Protein AF-A0A956HH80-F1 (afdb_monomer_lite)

Radius of gyration: 21.2 Å; chains: 1; bounding box: 31×68×41 Å

Foldseek 3Di:
DPCVVVVVVVVVVVCVVVVVVVVVVVVVCVQPPDPDDDDDDPQKDWDWDADPQWTFIWIDGDPDDIDTDHTDDHDPDPPD

Secondary structure (DSSP, 8-state):
---HHHHHHHHHHHHHHHHHHHHHHHHHHHHHS--------TT-EEEEEEETTEEEEEEE-TTS--EEEEEEPPPPP---

Structure (mmCIF, N/CA/C/O backbone):
data_AF-A0A956HH80-F1
#
_entry.id   AF-A0A956HH80-F1
#
loop_
_atom_site.group_PDB
_atom_site.id
_atom_site.type_symbol
_atom_site.label_atom_id
_atom_site.label_alt_id
_atom_site.label_comp_id
_atom_site.label_asym_id
_atom_site.label_entity_id
_atom_site.label_seq_id
_atom_site.pdbx_PDB_ins_code
_atom_site.Cartn_x
_atom_site.Cartn_y
_atom_site.Cartn_z
_atom_site.occupancy
_atom_site.B_iso_or_equiv
_atom_site.auth_seq_id
_atom_site.auth_comp_id
_atom_site.auth_asym_id
_atom_site.auth_atom_id
_atom_site.pdbx_PDB_model_num
ATOM 1 N N . MET A 1 1 ? 13.837 -48.290 -13.820 1.00 50.16 1 MET A N 1
ATOM 2 C CA . MET A 1 1 ? 14.153 -46.853 -13.992 1.00 50.16 1 MET A CA 1
ATOM 3 C C . MET A 1 1 ? 12.873 -46.049 -13.742 1.00 50.16 1 MET A C 1
ATOM 5 O O . MET A 1 1 ? 12.133 -45.807 -14.678 1.00 50.16 1 MET A O 1
ATOM 9 N N . MET A 1 2 ? 12.534 -45.734 -12.484 1.00 53.03 2 MET A N 1
ATOM 10 C CA . MET A 1 2 ? 11.284 -45.023 -12.112 1.00 53.03 2 MET A CA 1
ATOM 11 C C . MET A 1 2 ? 11.533 -43.865 -11.120 1.00 53.03 2 MET A C 1
ATOM 13 O O . MET A 1 2 ? 10.610 -43.366 -10.490 1.00 53.03 2 MET A O 1
ATOM 17 N N . THR A 1 3 ? 12.782 -43.415 -10.964 1.00 60.62 3 THR A N 1
ATOM 18 C CA . THR A 1 3 ? 13.173 -42.379 -9.987 1.00 60.62 3 THR A CA 1
ATOM 19 C C . THR A 1 3 ? 13.002 -40.941 -10.492 1.00 60.62 3 THR A C 1
ATOM 21 O O . THR A 1 3 ? 13.037 -40.009 -9.694 1.00 60.62 3 THR A O 1
ATOM 24 N N . GLY A 1 4 ? 12.773 -40.738 -11.796 1.00 62.72 4 GLY A N 1
ATOM 25 C CA . GLY A 1 4 ? 12.693 -39.399 -12.397 1.00 62.72 4 GLY A CA 1
ATOM 26 C C . GLY A 1 4 ? 11.480 -38.573 -11.953 1.00 62.72 4 GLY A C 1
ATOM 27 O O . GLY A 1 4 ? 11.600 -37.368 -11.759 1.00 62.72 4 GLY A O 1
ATOM 28 N N . GLY A 1 5 ? 10.325 -39.212 -11.728 1.00 71.94 5 GLY A N 1
ATOM 29 C CA . GLY A 1 5 ? 9.091 -38.507 -11.357 1.00 71.94 5 GLY A CA 1
ATOM 30 C C . GLY A 1 5 ? 9.106 -37.962 -9.927 1.00 71.94 5 GLY A C 1
ATOM 31 O O . GLY A 1 5 ? 8.688 -36.833 -9.688 1.00 71.94 5 GLY A O 1
ATOM 32 N N . ALA A 1 6 ? 9.649 -38.732 -8.979 1.00 76.31 6 ALA A N 1
ATOM 33 C CA . ALA A 1 6 ? 9.730 -38.320 -7.579 1.00 76.31 6 ALA A CA 1
ATOM 34 C C . ALA A 1 6 ? 10.700 -37.143 -7.386 1.00 76.31 6 ALA A C 1
ATOM 36 O O . ALA A 1 6 ? 10.377 -36.187 -6.684 1.00 76.31 6 ALA A O 1
ATOM 37 N N . ALA A 1 7 ? 11.853 -37.169 -8.064 1.00 80.38 7 ALA A N 1
ATOM 38 C CA . ALA A 1 7 ? 12.813 -36.067 -8.025 1.00 80.38 7 ALA A CA 1
ATOM 39 C C . ALA A 1 7 ? 12.222 -34.765 -8.595 1.00 80.38 7 ALA A C 1
ATOM 41 O O . ALA A 1 7 ? 12.458 -33.685 -8.055 1.00 80.38 7 ALA A O 1
ATOM 42 N N . TRP A 1 8 ? 11.408 -34.869 -9.648 1.00 83.31 8 TRP A N 1
ATOM 43 C CA . TRP A 1 8 ? 10.772 -33.714 -10.276 1.00 83.31 8 TRP A CA 1
ATOM 44 C C . TRP A 1 8 ? 9.700 -33.073 -9.385 1.00 83.31 8 TRP A C 1
ATOM 46 O O . TRP A 1 8 ? 9.681 -31.855 -9.227 1.00 83.31 8 TRP A O 1
ATOM 56 N N . LEU A 1 9 ? 8.869 -33.881 -8.717 1.00 86.56 9 LEU A N 1
ATOM 57 C CA . LEU A 1 9 ? 7.863 -33.377 -7.775 1.00 86.56 9 LEU A CA 1
ATOM 58 C C . LEU A 1 9 ? 8.496 -32.677 -6.567 1.00 86.56 9 LEU A C 1
ATOM 60 O O . LEU A 1 9 ? 8.013 -31.627 -6.144 1.00 86.56 9 LEU A O 1
ATOM 64 N N . VAL A 1 10 ? 9.603 -33.215 -6.045 1.00 88.06 10 VAL A N 1
ATOM 65 C CA . VAL A 1 10 ? 10.351 -32.584 -4.946 1.00 88.06 10 VAL A CA 1
ATOM 66 C C . VAL A 1 10 ? 10.965 -31.257 -5.397 1.00 88.06 10 VAL A C 1
ATOM 68 O O . VAL A 1 10 ? 10.859 -30.265 -4.677 1.00 88.06 10 VAL A O 1
ATOM 71 N N . ALA A 1 11 ? 11.542 -31.200 -6.601 1.00 87.44 11 ALA A N 1
ATOM 72 C CA . ALA A 1 11 ? 12.092 -29.965 -7.157 1.00 87.44 11 ALA A CA 1
ATOM 73 C C . ALA A 1 11 ? 11.010 -28.891 -7.374 1.00 87.44 11 ALA A C 1
ATOM 75 O O . ALA A 1 11 ? 11.204 -27.733 -7.000 1.00 87.44 11 ALA A O 1
ATOM 76 N N . CYS A 1 12 ? 9.847 -29.271 -7.913 1.00 90.69 12 CYS A N 1
ATOM 77 C CA . CYS A 1 12 ? 8.710 -28.364 -8.073 1.00 90.69 12 CYS A CA 1
ATOM 78 C C . CYS A 1 12 ? 8.172 -27.873 -6.724 1.00 90.69 12 CYS A C 1
ATOM 80 O O . CYS A 1 12 ? 7.929 -26.678 -6.564 1.00 90.69 12 CYS A O 1
ATOM 82 N N . GLY A 1 13 ? 8.032 -28.765 -5.739 1.00 89.12 13 GLY A N 1
ATOM 83 C CA . GLY A 1 13 ? 7.610 -28.397 -4.387 1.00 89.12 13 GLY A CA 1
ATOM 84 C C . GLY A 1 13 ? 8.572 -27.402 -3.739 1.00 89.12 13 GLY A C 1
ATOM 85 O O . GLY A 1 13 ? 8.138 -26.378 -3.211 1.00 89.12 13 GLY A O 1
ATOM 86 N N . LEU A 1 14 ? 9.880 -27.647 -3.852 1.00 91.88 14 LEU A N 1
ATOM 87 C CA . LEU A 1 14 ? 10.907 -26.751 -3.324 1.00 91.88 14 LEU A CA 1
ATOM 88 C C . LEU A 1 14 ? 10.845 -25.367 -3.984 1.00 91.88 14 LEU A C 1
ATOM 90 O O . LEU A 1 14 ? 10.878 -24.360 -3.280 1.00 91.88 14 LEU A O 1
ATOM 94 N N . LEU A 1 15 ? 10.703 -25.307 -5.313 1.00 90.50 15 LEU A N 1
ATOM 95 C CA . LEU A 1 15 ? 10.585 -24.047 -6.054 1.00 90.50 15 LEU A CA 1
ATOM 96 C C . LEU A 1 15 ? 9.336 -23.252 -5.665 1.00 90.50 15 LEU A C 1
ATOM 98 O O . LEU A 1 15 ? 9.413 -22.031 -5.544 1.00 90.50 15 LEU A O 1
ATOM 102 N N . LEU A 1 16 ? 8.206 -23.922 -5.429 1.00 91.94 16 LEU A N 1
ATOM 103 C CA . LEU A 1 16 ? 6.979 -23.262 -4.981 1.00 91.94 16 LEU A CA 1
ATOM 104 C C . LEU A 1 16 ? 7.133 -22.677 -3.575 1.00 91.94 16 LEU A C 1
ATOM 106 O O . LEU A 1 16 ? 6.735 -21.537 -3.345 1.00 91.94 16 LEU A O 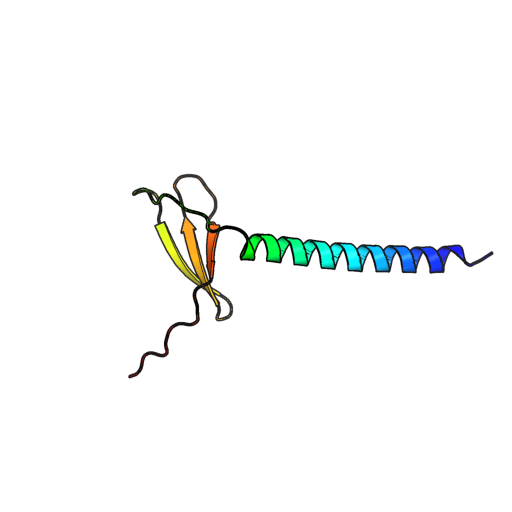1
ATOM 110 N N . VAL A 1 17 ? 7.751 -23.418 -2.651 1.00 89.81 17 VAL A N 1
ATOM 111 C CA . VAL A 1 17 ? 8.013 -22.929 -1.289 1.00 89.81 17 VAL A CA 1
ATOM 112 C C . VAL A 1 17 ? 8.986 -21.750 -1.314 1.00 89.81 17 VAL A C 1
ATOM 114 O O . VAL A 1 17 ? 8.732 -20.739 -0.656 1.00 89.81 17 VAL A O 1
ATOM 117 N N . LEU A 1 18 ? 10.060 -21.837 -2.108 1.00 89.00 18 LEU A N 1
ATOM 118 C CA . LEU A 1 18 ? 11.031 -20.750 -2.249 1.00 89.00 18 LEU A CA 1
ATOM 119 C C . LEU A 1 18 ? 10.397 -19.513 -2.889 1.00 89.00 18 LEU A C 1
ATOM 121 O O . LEU A 1 18 ? 10.572 -18.407 -2.385 1.00 89.00 18 LEU A O 1
ATOM 125 N N . GLY A 1 19 ? 9.636 -19.703 -3.968 1.00 87.88 19 GLY A N 1
ATOM 126 C CA . GLY A 1 19 ? 8.928 -18.632 -4.661 1.00 87.88 19 GLY A CA 1
ATOM 127 C C . GLY A 1 19 ? 7.932 -17.935 -3.742 1.00 87.88 19 GLY A C 1
ATOM 128 O O . GLY A 1 19 ? 7.954 -16.712 -3.634 1.00 87.88 19 GLY A O 1
ATOM 129 N N . LEU A 1 20 ? 7.126 -18.701 -3.001 1.00 86.75 20 LEU A N 1
ATOM 130 C CA . LEU A 1 20 ? 6.148 -18.153 -2.063 1.00 86.75 20 LEU A CA 1
ATOM 131 C C . LEU A 1 20 ? 6.823 -17.414 -0.900 1.00 86.75 20 LEU A C 1
ATOM 133 O O . LEU A 1 20 ? 6.399 -16.312 -0.544 1.00 86.75 20 LEU A O 1
ATOM 137 N N . GLY A 1 21 ? 7.887 -17.988 -0.332 1.00 83.06 21 GLY A N 1
ATOM 138 C CA . GLY A 1 21 ? 8.678 -17.352 0.721 1.00 83.06 21 GLY A CA 1
ATOM 139 C C . GLY A 1 21 ? 9.301 -16.039 0.252 1.00 83.06 21 GLY A C 1
ATOM 140 O O . GLY A 1 21 ? 9.193 -15.024 0.943 1.00 83.06 21 GLY A O 1
ATOM 141 N N . LEU A 1 22 ? 9.864 -16.029 -0.957 1.00 84.25 22 LEU A N 1
ATOM 142 C CA . LEU A 1 22 ? 10.485 -14.852 -1.553 1.00 84.25 22 LEU A CA 1
ATOM 143 C C . LEU A 1 22 ? 9.445 -13.772 -1.882 1.00 84.25 22 LEU A C 1
ATOM 145 O O . LEU A 1 22 ? 9.636 -12.617 -1.511 1.00 84.25 22 LEU A O 1
ATOM 149 N N . SER A 1 23 ? 8.302 -14.125 -2.478 1.00 77.25 23 SER A N 1
ATOM 150 C CA . SER A 1 23 ? 7.211 -13.172 -2.734 1.00 77.25 23 SER A CA 1
ATOM 151 C C . SER A 1 23 ? 6.695 -12.529 -1.448 1.00 77.25 23 SER A C 1
ATOM 153 O O . SER A 1 23 ? 6.450 -11.322 -1.407 1.00 77.25 23 SER A O 1
ATOM 155 N N . ARG A 1 24 ? 6.568 -13.313 -0.373 1.00 76.62 24 ARG A N 1
ATOM 156 C CA . ARG A 1 24 ? 6.100 -12.816 0.925 1.00 76.62 24 ARG A CA 1
ATOM 157 C C . ARG A 1 24 ? 7.148 -11.932 1.607 1.00 76.62 24 ARG A C 1
ATOM 159 O O . ARG A 1 24 ? 6.785 -10.916 2.199 1.00 76.62 24 ARG A O 1
ATOM 166 N N . ALA A 1 25 ? 8.429 -12.277 1.478 1.00 74.56 25 ALA A N 1
ATOM 167 C CA . ALA A 1 25 ? 9.541 -11.464 1.959 1.00 74.56 25 ALA A CA 1
ATOM 168 C C . ALA A 1 25 ? 9.643 -10.130 1.202 1.00 74.56 25 ALA A C 1
ATOM 170 O O . ALA A 1 25 ? 9.788 -9.091 1.839 1.00 74.56 25 ALA A O 1
ATOM 171 N N . LEU A 1 26 ? 9.475 -10.122 -0.126 1.00 72.38 26 LEU A N 1
ATOM 172 C CA . LEU A 1 26 ? 9.442 -8.885 -0.916 1.00 72.38 26 LEU A CA 1
ATOM 173 C C . LEU A 1 26 ? 8.229 -8.013 -0.572 1.00 72.38 26 LEU A C 1
ATOM 175 O O . LEU A 1 26 ? 8.360 -6.793 -0.472 1.00 72.38 26 LEU A O 1
ATOM 179 N N . ALA A 1 27 ? 7.056 -8.617 -0.361 1.00 67.12 27 ALA A N 1
ATOM 180 C CA . ALA A 1 27 ? 5.863 -7.883 0.057 1.00 67.12 27 ALA A CA 1
ATOM 181 C C . ALA A 1 27 ? 6.056 -7.213 1.429 1.00 67.12 27 ALA A C 1
ATOM 183 O O . ALA A 1 27 ? 5.664 -6.060 1.607 1.00 67.12 27 ALA A O 1
ATOM 184 N N . ARG A 1 28 ? 6.716 -7.897 2.376 1.00 60.66 28 ARG A N 1
ATOM 185 C CA . ARG A 1 28 ? 7.076 -7.321 3.683 1.00 60.66 28 ARG A CA 1
ATOM 186 C C . ARG A 1 28 ? 8.173 -6.265 3.588 1.00 60.66 28 ARG A C 1
ATOM 188 O O . ARG A 1 28 ? 8.010 -5.192 4.155 1.00 60.66 28 ARG A O 1
ATOM 195 N N . ALA A 1 29 ? 9.220 -6.496 2.801 1.00 58.44 29 ALA A N 1
ATOM 196 C CA . ALA A 1 29 ? 10.286 -5.517 2.589 1.00 58.44 29 ALA A CA 1
ATOM 197 C C . ALA A 1 29 ? 9.759 -4.213 1.960 1.00 58.44 29 ALA A C 1
ATOM 199 O O . ALA A 1 29 ? 10.209 -3.122 2.311 1.00 58.44 29 ALA A O 1
ATOM 200 N N . ARG A 1 30 ? 8.743 -4.303 1.089 1.00 57.59 30 ARG A N 1
ATOM 201 C CA . ARG A 1 30 ? 8.035 -3.132 0.549 1.00 57.59 30 ARG A CA 1
ATOM 202 C C . ARG A 1 30 ? 7.227 -2.377 1.614 1.00 57.59 30 ARG A C 1
ATOM 204 O O . ARG A 1 30 ? 6.991 -1.185 1.443 1.00 57.59 30 ARG A O 1
ATOM 211 N N . SER A 1 31 ? 6.826 -3.054 2.688 1.00 55.03 31 SER A N 1
ATOM 212 C CA . SER A 1 31 ? 6.088 -2.478 3.816 1.00 55.03 31 SER A CA 1
ATOM 213 C C . SER A 1 31 ? 6.998 -1.885 4.900 1.00 55.03 31 SER A C 1
ATOM 215 O O . SER A 1 31 ? 6.602 -0.921 5.543 1.00 55.03 31 SER A O 1
ATOM 217 N N . GLU A 1 32 ? 8.200 -2.431 5.113 1.00 52.19 32 GLU A N 1
ATOM 218 C CA . GLU A 1 32 ? 9.083 -2.042 6.233 1.00 52.19 32 GLU A CA 1
ATOM 219 C C . GLU A 1 32 ? 10.175 -1.017 5.862 1.00 52.19 32 GLU A C 1
ATOM 221 O O . GLU A 1 32 ? 10.765 -0.399 6.744 1.00 52.19 32 GLU A O 1
ATOM 226 N N . GLY A 1 33 ? 10.466 -0.804 4.574 1.00 48.06 33 GLY A N 1
ATOM 227 C CA . GLY A 1 33 ? 11.762 -0.242 4.168 1.00 48.06 33 GLY A CA 1
ATOM 228 C C . GLY A 1 33 ? 11.852 1.229 3.752 1.00 48.06 33 GLY A C 1
ATOM 229 O O . GLY A 1 33 ? 12.944 1.660 3.390 1.00 48.06 33 GLY A O 1
ATOM 230 N N . SER A 1 34 ? 10.784 2.030 3.736 1.00 51.78 34 SER A N 1
ATOM 231 C CA . SER A 1 34 ? 10.916 3.406 3.231 1.00 51.78 34 SER A CA 1
ATOM 232 C C . SER A 1 34 ? 10.156 4.408 4.077 1.00 51.78 34 SER A C 1
ATOM 234 O O . SER A 1 34 ? 8.940 4.545 3.975 1.00 51.78 34 SER A O 1
ATOM 236 N N . ARG A 1 35 ? 10.907 5.189 4.861 1.00 54.47 35 ARG A N 1
ATOM 237 C CA . ARG A 1 35 ? 10.483 6.521 5.301 1.00 54.47 35 ARG A CA 1
ATOM 238 C C . ARG A 1 35 ? 10.329 7.391 4.049 1.00 54.47 35 ARG A C 1
ATOM 240 O O . ARG A 1 35 ? 11.219 8.156 3.688 1.00 54.47 35 ARG A O 1
ATOM 247 N N . ARG A 1 36 ? 9.225 7.200 3.329 1.00 59.75 36 ARG A N 1
ATOM 248 C CA . ARG A 1 36 ? 8.939 7.877 2.070 1.00 59.75 36 ARG A CA 1
ATOM 249 C C . ARG A 1 36 ? 8.409 9.265 2.394 1.00 59.75 36 ARG A C 1
ATOM 251 O O . ARG A 1 36 ? 7.267 9.419 2.815 1.00 59.75 36 ARG A O 1
ATOM 258 N N . ILE A 1 37 ? 9.251 10.276 2.214 1.00 63.84 37 ILE A N 1
ATOM 259 C CA . ILE A 1 37 ? 8.825 11.673 2.297 1.00 63.84 37 ILE A CA 1
ATOM 260 C C . ILE A 1 37 ? 7.993 11.957 1.042 1.00 63.84 37 ILE A C 1
ATOM 262 O O . ILE A 1 37 ? 8.522 11.978 -0.068 1.00 63.84 37 ILE A O 1
ATOM 266 N N . VAL A 1 38 ? 6.681 12.118 1.211 1.00 64.25 38 VAL A N 1
ATOM 267 C CA . VAL A 1 38 ? 5.764 12.509 0.134 1.00 64.25 38 VAL A CA 1
ATOM 268 C C . VAL A 1 38 ? 5.489 14.001 0.276 1.00 64.25 38 VAL A C 1
ATOM 270 O O . VAL A 1 38 ? 4.898 14.431 1.263 1.00 64.25 38 VAL A O 1
ATOM 273 N N . ALA A 1 39 ? 5.936 14.794 -0.698 1.00 64.31 39 ALA A N 1
ATOM 274 C CA . ALA A 1 39 ? 5.618 16.215 -0.755 1.00 64.31 39 ALA A CA 1
ATOM 275 C C . ALA A 1 39 ? 4.139 16.382 -1.131 1.00 64.31 39 ALA A C 1
ATOM 277 O O . ALA A 1 39 ? 3.750 16.160 -2.278 1.00 64.31 39 ALA A O 1
ATOM 278 N N . LEU A 1 40 ? 3.308 16.737 -0.151 1.00 68.12 40 LEU A N 1
ATOM 279 C CA . LEU A 1 40 ? 1.895 17.020 -0.373 1.00 68.12 40 LEU A CA 1
ATOM 280 C C . LEU A 1 40 ? 1.771 1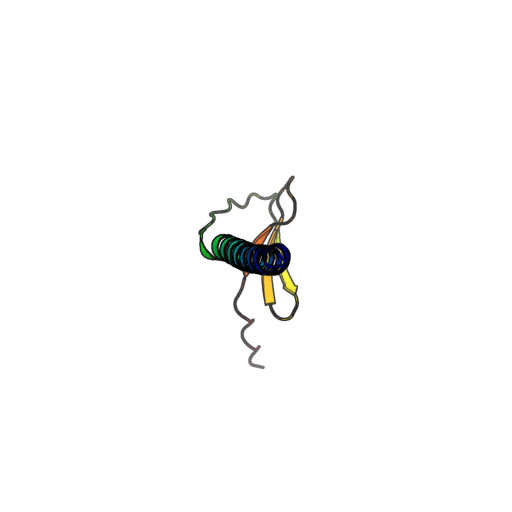8.401 -1.014 1.00 68.12 40 LEU A C 1
ATOM 282 O O 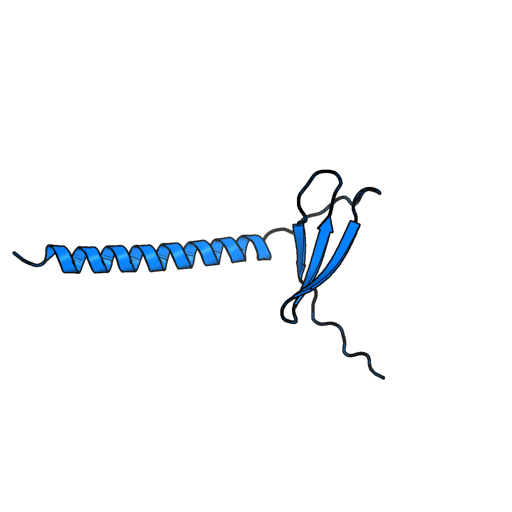. LEU A 1 40 ? 2.111 19.413 -0.407 1.00 68.12 40 LEU A O 1
ATOM 286 N N . THR A 1 41 ? 1.299 18.439 -2.255 1.00 71.50 41 THR A N 1
ATOM 287 C CA . THR A 1 41 ? 0.859 19.688 -2.893 1.00 71.50 41 THR A CA 1
ATOM 288 C C . THR A 1 41 ? -0.647 19.861 -2.694 1.00 71.50 41 THR A C 1
ATOM 290 O O . THR A 1 41 ? -1.325 18.912 -2.306 1.00 71.50 41 THR A O 1
ATOM 293 N N . GLY A 1 42 ? -1.211 21.028 -3.025 1.00 72.44 42 GLY A N 1
ATOM 294 C CA . GLY A 1 42 ? -2.668 21.254 -2.966 1.00 72.44 42 GLY A CA 1
ATOM 295 C C . GLY A 1 42 ? -3.508 20.318 -3.853 1.00 72.44 42 GLY A C 1
ATOM 296 O O . GLY A 1 42 ? -4.727 20.287 -3.734 1.00 72.44 42 GLY A O 1
ATOM 297 N N . HIS A 1 43 ? -2.865 19.532 -4.721 1.00 73.25 43 HIS A N 1
ATOM 298 C CA . HIS A 1 43 ? -3.498 18.505 -5.550 1.00 73.25 43 HIS A CA 1
ATOM 299 C C . HIS A 1 43 ? -3.380 17.084 -4.974 1.00 73.25 43 HIS A C 1
ATOM 301 O O . HIS A 1 43 ? -3.796 16.129 -5.627 1.00 73.25 43 HIS A O 1
ATOM 307 N N . HIS A 1 44 ? -2.790 16.924 -3.786 1.00 75.38 44 HIS A N 1
ATOM 308 C CA . HIS A 1 44 ? -2.727 15.648 -3.083 1.00 75.38 44 HIS A CA 1
ATOM 309 C C . HIS A 1 44 ? -3.801 15.596 -1.998 1.00 75.38 44 HIS A C 1
ATOM 311 O O . HIS A 1 44 ? -3.952 16.529 -1.214 1.00 75.38 44 HIS A O 1
ATOM 317 N N . GLN A 1 45 ? -4.523 14.483 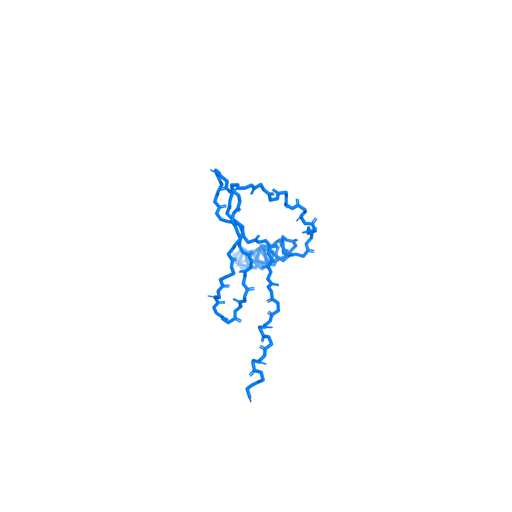-1.933 1.00 80.81 45 GLN A N 1
ATOM 318 C CA . GLN A 1 45 ? -5.471 14.190 -0.864 1.00 80.81 45 GLN A CA 1
ATOM 319 C C . GLN A 1 45 ? -4.987 12.981 -0.070 1.00 80.81 45 GLN A C 1
ATOM 321 O O . GLN A 1 45 ? -4.380 12.053 -0.614 1.00 80.81 45 GLN A O 1
ATOM 326 N N . LEU A 1 46 ? -5.255 13.017 1.230 1.00 85.81 46 LEU A N 1
ATOM 327 C CA . LEU A 1 46 ? -4.995 11.927 2.153 1.00 85.81 46 LEU A CA 1
ATOM 328 C C . LEU A 1 46 ? -6.328 11.364 2.625 1.00 85.81 46 LEU A C 1
ATOM 330 O O . LEU A 1 46 ? -7.194 12.113 3.072 1.00 85.81 46 LEU A O 1
ATOM 334 N N . HIS A 1 47 ? -6.456 10.047 2.553 1.00 83.81 47 HIS A N 1
ATOM 335 C CA . HIS A 1 47 ? -7.638 9.310 2.975 1.00 83.81 47 HIS A CA 1
ATOM 336 C C . HIS A 1 47 ? -7.243 8.309 4.049 1.00 83.81 47 HIS A C 1
ATOM 338 O O . HIS A 1 47 ? -6.242 7.608 3.903 1.00 83.81 47 HIS A O 1
ATOM 344 N N . VAL A 1 48 ? -8.028 8.225 5.119 1.00 87.94 48 VAL A N 1
ATOM 345 C CA . VAL A 1 48 ? -7.931 7.127 6.084 1.00 87.94 48 VAL A CA 1
ATOM 346 C C . VAL A 1 48 ? -9.059 6.158 5.772 1.00 87.94 48 VAL A C 1
ATOM 348 O O . VAL A 1 48 ? -10.224 6.531 5.868 1.00 87.94 48 VAL A O 1
ATOM 351 N N . VAL A 1 49 ? -8.717 4.936 5.371 1.00 88.94 49 VAL A N 1
ATOM 352 C CA . VAL A 1 49 ? -9.691 3.885 5.051 1.00 88.94 49 VAL A CA 1
ATOM 353 C C . VAL A 1 49 ? -9.542 2.719 6.012 1.00 88.94 49 VAL A C 1
ATOM 355 O O . VAL A 1 49 ? -8.435 2.402 6.445 1.00 88.94 49 VAL A O 1
ATOM 358 N N . GLU A 1 50 ? -10.656 2.080 6.345 1.00 88.69 50 GLU A N 1
ATOM 359 C CA . GLU A 1 50 ? -10.670 0.894 7.192 1.00 88.69 50 GLU A CA 1
ATOM 360 C C . GLU A 1 50 ? -11.008 -0.340 6.358 1.00 88.69 50 GLU A C 1
ATOM 362 O O . GLU A 1 50 ? -12.000 -0.359 5.629 1.00 88.69 50 GLU A O 1
ATOM 367 N N . VAL A 1 51 ? -10.153 -1.359 6.434 1.00 86.12 51 VAL A N 1
ATOM 368 C CA . VAL A 1 51 ? -10.300 -2.613 5.688 1.00 86.12 51 VAL A CA 1
ATOM 369 C C . VAL A 1 51 ? -9.935 -3.757 6.619 1.00 86.12 51 VAL A C 1
ATOM 371 O O . VAL A 1 51 ? -8.823 -3.787 7.137 1.00 86.12 51 VAL A O 1
ATOM 374 N N . GLU A 1 52 ? -10.862 -4.691 6.847 1.00 87.06 52 GLU A N 1
ATOM 375 C CA . GLU A 1 52 ? -10.633 -5.866 7.709 1.00 87.06 52 GLU A CA 1
ATOM 376 C C . GLU A 1 52 ? -10.114 -5.497 9.119 1.00 87.06 52 GLU A C 1
ATOM 378 O O . GLU A 1 52 ? -9.245 -6.166 9.674 1.00 87.06 52 GLU A O 1
ATOM 383 N N . GLY A 1 53 ? -10.608 -4.391 9.691 1.00 83.75 53 GLY A N 1
ATOM 384 C CA . GLY A 1 53 ? -10.177 -3.886 11.003 1.00 83.75 53 GLY A CA 1
ATOM 385 C C . GLY A 1 53 ? -8.791 -3.225 11.014 1.00 83.75 53 GLY A C 1
ATOM 386 O O . GLY A 1 53 ? -8.257 -2.918 12.080 1.00 83.75 53 GLY A O 1
ATOM 387 N N . ARG A 1 54 ? -8.187 -3.001 9.842 1.00 84.75 54 ARG A N 1
ATOM 388 C CA . ARG A 1 54 ? -6.903 -2.306 9.672 1.00 84.75 54 ARG A CA 1
ATOM 389 C C . ARG A 1 54 ? -7.148 -0.895 9.163 1.00 84.75 54 ARG A C 1
ATOM 391 O O . ARG A 1 54 ? -7.920 -0.697 8.225 1.00 84.75 54 ARG A O 1
ATOM 398 N N . ARG A 1 55 ? -6.462 0.087 9.748 1.00 87.00 55 ARG A N 1
ATOM 399 C CA . ARG A 1 55 ? -6.584 1.503 9.373 1.00 87.00 55 ARG A CA 1
ATOM 400 C C . ARG A 1 55 ? -5.442 1.889 8.447 1.00 87.00 55 ARG A C 1
ATOM 402 O O . ARG A 1 55 ? -4.277 1.788 8.811 1.00 87.00 55 ARG A O 1
ATOM 409 N N . LEU A 1 56 ? -5.764 2.346 7.249 1.00 88.62 56 LEU A N 1
ATOM 410 C CA . LEU A 1 56 ? -4.807 2.580 6.176 1.00 88.62 56 LEU A CA 1
ATOM 411 C C . LEU A 1 56 ? -4.814 4.057 5.778 1.00 88.62 56 LEU A C 1
ATOM 413 O O . LEU A 1 56 ? -5.862 4.608 5.458 1.00 88.62 56 LEU A O 1
ATOM 417 N N . LEU A 1 57 ? -3.642 4.688 5.757 1.00 86.88 57 LEU A N 1
ATOM 418 C CA . LEU A 1 57 ? -3.427 6.015 5.191 1.00 86.88 57 LEU A CA 1
ATOM 419 C C . LEU A 1 57 ? -3.099 5.869 3.708 1.00 86.88 57 LEU A C 1
ATOM 421 O O . LEU A 1 57 ? -2.025 5.384 3.342 1.00 86.88 57 LEU A O 1
ATOM 425 N N . VAL A 1 58 ? -4.008 6.313 2.856 1.00 86.75 58 VAL A N 1
ATOM 426 C CA . VAL A 1 58 ? -3.881 6.269 1.402 1.00 86.75 58 VAL A CA 1
ATOM 427 C C . VAL A 1 58 ? -3.668 7.681 0.877 1.00 86.75 58 VAL A C 1
ATOM 429 O O . VAL A 1 58 ? -4.409 8.604 1.204 1.00 86.75 58 VAL A O 1
ATOM 432 N N . GLY A 1 59 ? -2.645 7.850 0.047 1.00 85.69 59 GLY A N 1
ATOM 433 C CA . GLY A 1 59 ? -2.400 9.078 -0.693 1.00 85.69 59 GLY A CA 1
ATOM 434 C C . GLY A 1 59 ? -2.953 8.975 -2.104 1.00 85.69 59 GLY A C 1
ATOM 435 O O . GLY A 1 59 ? -2.687 8.000 -2.813 1.00 85.69 59 GLY A O 1
ATOM 436 N N . THR A 1 60 ? -3.667 10.008 -2.530 1.00 80.50 60 THR A N 1
ATOM 437 C CA . THR A 1 60 ? -4.102 10.197 -3.917 1.00 80.50 60 THR A CA 1
ATOM 438 C C . THR A 1 60 ? -3.514 11.504 -4.438 1.00 80.50 60 THR A C 1
ATOM 440 O O . THR A 1 60 ? -3.722 12.553 -3.833 1.00 80.50 60 THR A O 1
ATOM 443 N N . GLY A 1 61 ? -2.746 11.439 -5.525 1.00 73.50 61 GLY A N 1
ATOM 444 C CA . GLY A 1 61 ? -2.101 12.590 -6.168 1.00 73.50 61 GLY A CA 1
ATOM 445 C C . GLY A 1 61 ? -2.575 12.785 -7.614 1.00 73.50 61 GLY A C 1
ATOM 446 O O . GLY A 1 61 ? -3.327 11.956 -8.125 1.00 73.50 61 GLY A O 1
ATOM 447 N N . PRO A 1 62 ? -2.122 13.848 -8.302 1.00 63.06 62 PRO A N 1
ATOM 448 C CA . PRO A 1 62 ? -2.828 14.421 -9.454 1.00 63.06 62 PRO A CA 1
ATOM 449 C C . PRO A 1 62 ? -2.907 13.554 -10.723 1.00 63.06 62 PRO A C 1
ATOM 451 O O . PRO A 1 62 ? -3.698 13.871 -11.602 1.00 63.06 62 PRO A O 1
ATOM 454 N N . ALA A 1 63 ? -2.112 12.489 -10.857 1.00 63.06 63 ALA A N 1
ATOM 455 C CA . ALA A 1 63 ? -2.091 11.667 -12.076 1.00 63.06 63 ALA A CA 1
ATOM 456 C C . ALA A 1 63 ? -1.771 10.179 -11.833 1.00 63.06 63 ALA A C 1
ATOM 458 O O . ALA A 1 63 ? -1.481 9.446 -12.777 1.00 63.06 63 ALA A O 1
ATOM 459 N N . GLY A 1 64 ? -1.764 9.731 -10.574 1.00 67.94 64 GLY A N 1
ATOM 460 C CA . GLY A 1 64 ? -1.328 8.384 -10.203 1.00 67.94 64 GLY A CA 1
ATOM 461 C C . GLY A 1 64 ? -2.430 7.568 -9.530 1.00 67.94 64 GLY A C 1
ATOM 462 O O . GLY A 1 64 ? -3.338 8.150 -8.933 1.00 67.94 64 GLY A O 1
ATOM 463 N N . PRO A 1 65 ? -2.351 6.227 -9.581 1.00 77.38 65 PRO A N 1
ATOM 464 C CA . PRO A 1 65 ? -3.254 5.379 -8.815 1.00 77.38 65 PRO A CA 1
ATOM 465 C C . PRO A 1 65 ? -3.098 5.641 -7.304 1.00 77.38 65 PRO A C 1
ATOM 467 O O . PRO A 1 65 ? -2.007 6.023 -6.861 1.00 77.38 65 PRO A O 1
ATOM 470 N N . PRO A 1 66 ? -4.152 5.407 -6.499 1.00 80.38 66 PRO A N 1
ATOM 471 C CA . PRO A 1 66 ? -4.068 5.492 -5.046 1.00 80.38 66 PRO A CA 1
ATOM 472 C C . PRO A 1 66 ? -2.936 4.616 -4.508 1.00 80.38 66 PRO A C 1
ATOM 474 O O . PRO A 1 66 ? -2.782 3.462 -4.913 1.00 80.38 66 PRO A O 1
ATOM 477 N N . SER A 1 67 ? -2.150 5.159 -3.581 1.0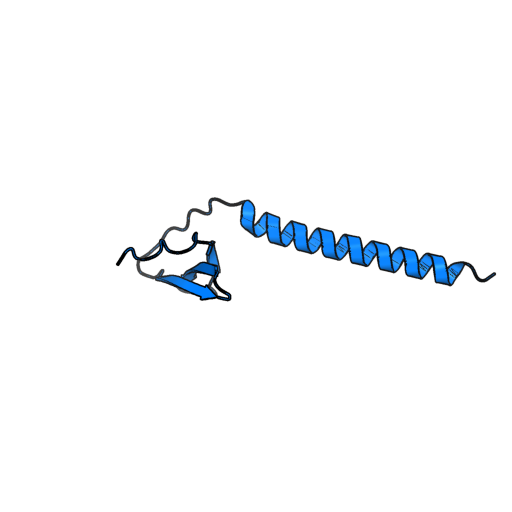0 81.31 67 SER A N 1
ATOM 478 C CA . SER A 1 67 ? -1.047 4.432 -2.955 1.00 81.31 67 SER A CA 1
ATOM 479 C C . SER A 1 67 ? -1.247 4.377 -1.454 1.00 81.31 67 SER A C 1
ATOM 481 O O . SER A 1 67 ? -1.430 5.408 -0.810 1.00 81.31 67 SER A O 1
ATOM 483 N N . LEU A 1 68 ? -1.112 3.181 -0.883 1.00 84.00 68 LEU A N 1
ATOM 484 C CA . LEU A 1 68 ? -0.934 3.037 0.554 1.00 84.00 68 LEU A CA 1
ATOM 485 C C . LEU A 1 68 ? 0.365 3.746 0.959 1.00 84.00 68 LEU A C 1
ATOM 487 O O . LEU A 1 68 ? 1.419 3.502 0.365 1.00 84.00 68 LEU A O 1
ATOM 491 N N . LEU A 1 69 ? 0.267 4.652 1.926 1.00 82.56 69 LEU A N 1
ATOM 492 C CA . LEU A 1 69 ? 1.395 5.394 2.482 1.00 82.56 69 LEU A CA 1
ATOM 493 C C . LEU A 1 69 ? 1.813 4.820 3.829 1.00 82.56 69 LEU A C 1
ATOM 495 O O . LEU A 1 69 ? 3.005 4.725 4.105 1.00 82.56 69 LEU A O 1
ATOM 499 N N . TYR A 1 70 ? 0.833 4.466 4.662 1.00 80.94 70 TYR A N 1
ATOM 500 C CA . TYR A 1 70 ? 1.081 4.019 6.025 1.00 80.94 70 TYR A CA 1
ATOM 501 C C . TYR A 1 70 ? -0.092 3.206 6.577 1.00 80.94 70 TYR A C 1
ATOM 503 O O . TYR A 1 70 ? -1.237 3.454 6.213 1.00 80.94 70 TYR A O 1
ATOM 511 N N . GLU A 1 71 ? 0.175 2.264 7.476 1.00 87.25 71 GLU A N 1
ATOM 512 C CA . GLU A 1 71 ? -0.855 1.589 8.270 1.00 87.25 71 GLU A CA 1
ATOM 513 C C . GLU A 1 71 ? -0.892 2.224 9.657 1.00 87.25 71 GLU A C 1
ATOM 515 O O . GLU A 1 71 ? 0.101 2.207 10.384 1.00 87.25 71 GLU A O 1
ATOM 520 N N . LEU A 1 72 ? -2.020 2.839 10.004 1.00 84.56 72 LEU A N 1
ATOM 521 C CA . LEU A 1 72 ? -2.193 3.460 11.305 1.00 84.56 72 LEU A CA 1
ATOM 522 C C . LEU A 1 72 ? -2.435 2.393 12.378 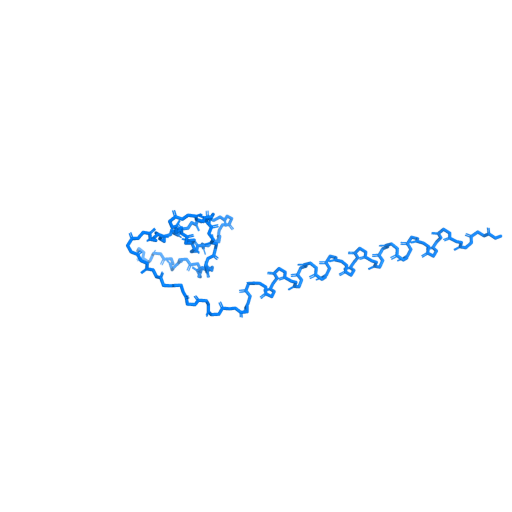1.00 84.56 72 LEU A C 1
ATOM 524 O O . LEU A 1 72 ? -3.122 1.401 12.124 1.00 84.56 72 LEU A O 1
ATOM 528 N N . PRO A 1 73 ? -1.970 2.643 13.612 1.00 83.62 73 PRO A N 1
ATOM 529 C CA . PRO A 1 73 ? -2.406 1.861 14.754 1.00 83.62 73 PRO A CA 1
ATOM 530 C C . PRO A 1 73 ? -3.939 1.930 14.921 1.00 83.62 73 PRO A C 1
ATOM 532 O O . PRO A 1 73 ? -4.584 2.888 14.453 1.00 83.62 73 PRO A O 1
ATOM 535 N N . PRO A 1 74 ? -4.532 0.926 15.597 1.00 79.62 74 PRO A N 1
ATOM 536 C CA . PRO A 1 74 ? -5.957 0.928 15.905 1.00 79.62 74 PRO A CA 1
ATOM 537 C C . PRO A 1 74 ? -6.349 2.247 16.572 1.00 79.62 74 PRO A C 1
ATOM 539 O O . PRO A 1 74 ? -5.563 2.838 17.320 1.00 79.62 74 PRO A O 1
ATOM 542 N N . ALA A 1 75 ? -7.538 2.751 16.233 1.00 77.75 75 ALA A N 1
ATOM 543 C CA . ALA A 1 75 ? -8.027 3.983 16.835 1.00 77.75 75 ALA A CA 1
ATOM 544 C C . ALA A 1 75 ? -8.091 3.797 18.358 1.00 77.75 75 ALA A C 1
ATOM 546 O O . ALA A 1 75 ? -8.509 2.727 18.810 1.00 77.75 75 ALA A O 1
ATOM 547 N N . PRO A 1 76 ? -7.654 4.791 19.152 1.00 75.44 76 PRO A N 1
ATOM 548 C CA . PRO A 1 76 ? -7.881 4.736 20.586 1.00 75.44 76 PRO A CA 1
ATOM 549 C C . PRO A 1 76 ? -9.386 4.589 20.811 1.00 75.44 76 PRO A C 1
ATOM 551 O O . PRO A 1 76 ? -10.169 5.300 20.182 1.00 75.44 76 PRO A O 1
ATOM 554 N N . ALA A 1 77 ? -9.776 3.629 21.656 1.00 73.50 77 ALA A N 1
ATOM 555 C CA . ALA A 1 77 ? -11.166 3.469 22.050 1.00 73.50 77 ALA A CA 1
ATOM 556 C C . ALA A 1 77 ? -11.640 4.821 22.583 1.00 73.50 77 ALA A C 1
ATOM 558 O O . ALA A 1 77 ? -11.019 5.358 23.505 1.00 73.50 77 ALA A O 1
ATOM 559 N N . GLU A 1 78 ? -12.665 5.395 21.954 1.00 66.00 78 GLU A N 1
ATOM 560 C CA . GLU A 1 78 ? -13.294 6.612 22.446 1.00 66.00 78 GLU A CA 1
ATOM 561 C C . GLU A 1 78 ? -13.738 6.320 23.880 1.00 66.00 78 GLU A C 1
ATOM 563 O O . GLU A 1 78 ? -14.637 5.516 24.117 1.00 66.00 78 GLU A O 1
ATOM 568 N N . GLN A 1 79 ? -13.014 6.877 24.849 1.00 56.78 79 GLN A N 1
ATOM 569 C CA . GLN A 1 79 ? -13.392 6.807 26.250 1.00 56.78 79 GLN A CA 1
ATOM 570 C C . GLN A 1 79 ? -14.623 7.702 26.396 1.00 56.78 79 GLN A C 1
ATOM 572 O O . GLN A 1 79 ? -14.479 8.914 26.552 1.00 56.78 79 GLN A O 1
ATOM 577 N N . SER A 1 80 ? -15.813 7.114 26.242 1.00 53.69 80 SER A N 1
ATOM 578 C CA . SER A 1 80 ? -17.091 7.754 26.573 1.00 53.69 80 SER A CA 1
ATOM 579 C C . SER A 1 80 ? -17.393 7.605 28.054 1.00 53.69 80 SER A C 1
ATOM 581 O O . SER A 1 80 ? -17.294 6.445 28.524 1.00 53.69 80 SER A O 1
#

pLDDT: mean 75.75, std 12.25, range [48.06, 91.94]

Sequence (80 aa):
MMTGGAAWLVACGLLLVLGLGLSRALARARSEGSRRIVALTGHHQLHVVEVEGRRLLVGTGPAGPPSLLYELPPAPAEQS